Protein AF-A0A9D6F8H1-F1 (afdb_monomer_lite)

pLDDT: mean 93.44, std 6.45, range [68.38, 98.56]

Foldseek 3Di:
DPPDDQKDKDWDWPDWDFDDDPDPWTKIKIWIWIWMDGNNFTKIKIKIKIWTQDPVRD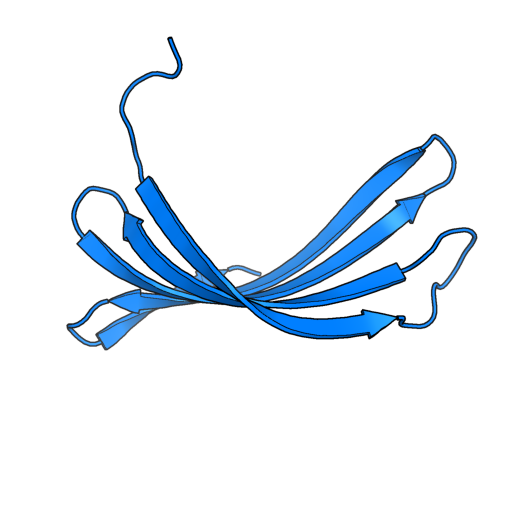IDMDMKIWIAGPVGDIDIDD

Secondary structure (DSSP, 8-state):
---S--EEEEEEEEEEEEE--SSSS-EEEEEEEEEEEETTEEEEEEEEEEEEEPTTSPEEEEEEEEEEETTS-EEEE-

Structure (mmCIF, N/CA/C/O backbone):
data_AF-A0A9D6F8H1-F1
#
_entry.id   AF-A0A9D6F8H1-F1
#
loop_
_atom_site.group_PDB
_atom_site.id
_atom_site.type_symbol
_atom_site.label_atom_id
_atom_site.label_alt_id
_atom_site.label_comp_id
_atom_site.label_asym_id
_atom_site.label_entity_id
_atom_site.label_seq_id
_atom_site.pdbx_PDB_ins_code
_atom_site.Cartn_x
_atom_site.Cartn_y
_atom_site.Cartn_z
_atom_site.occupancy
_atom_site.B_iso_or_equiv
_atom_site.auth_seq_id
_atom_site.auth_comp_id
_atom_site.auth_asym_id
_atom_site.auth_atom_id
_atom_site.pdbx_PDB_model_num
ATOM 1 N N . MET A 1 1 ? -13.091 19.508 -5.768 1.00 79.12 1 MET A N 1
ATOM 2 C CA . MET A 1 1 ? -13.303 18.864 -4.451 1.00 79.12 1 MET A CA 1
ATOM 3 C C . MET A 1 1 ? -13.373 17.360 -4.693 1.00 79.12 1 MET A C 1
ATOM 5 O O . MET A 1 1 ? -14.015 16.988 -5.664 1.00 79.12 1 MET A O 1
ATOM 9 N N . LEU A 1 2 ? -12.670 16.526 -3.915 1.00 88.12 2 LEU A N 1
ATOM 10 C CA . LEU A 1 2 ? -12.481 15.086 -4.200 1.00 88.12 2 LEU A CA 1
ATOM 11 C C . LEU A 1 2 ? -13.646 14.172 -3.747 1.00 88.12 2 LEU A C 1
ATOM 13 O O . LEU A 1 2 ? -13.550 12.963 -3.908 1.00 88.12 2 LEU A O 1
ATOM 17 N N . GLY A 1 3 ? -14.742 14.733 -3.222 1.00 94.44 3 GLY A N 1
ATOM 18 C CA . GLY A 1 3 ? -15.882 13.967 -2.697 1.00 94.44 3 GLY A CA 1
ATOM 19 C C . GLY A 1 3 ? -15.754 13.628 -1.207 1.00 94.44 3 GLY A C 1
ATOM 20 O O . GLY A 1 3 ? -15.014 14.295 -0.483 1.00 94.44 3 GLY A O 1
ATOM 21 N N . GLU A 1 4 ? -16.516 12.629 -0.758 1.00 94.50 4 GLU A N 1
ATOM 22 C CA . GLU A 1 4 ? -16.453 12.076 0.601 1.00 94.50 4 GLU A CA 1
ATOM 23 C C . GLU A 1 4 ? -15.16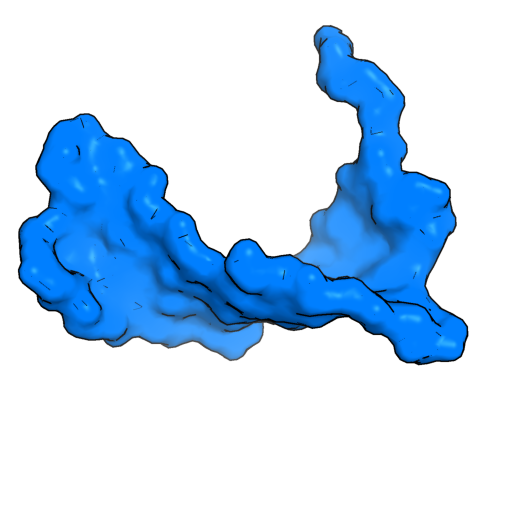9 11.254 0.798 1.00 94.50 4 GLU A C 1
ATOM 25 O O . GLU A 1 4 ? -14.767 10.487 -0.079 1.00 94.50 4 GLU A O 1
ATOM 30 N N . LEU A 1 5 ? -14.519 11.407 1.955 1.00 93.50 5 LEU A N 1
ATOM 31 C CA . LEU A 1 5 ? -13.322 10.641 2.291 1.00 93.50 5 LEU A CA 1
ATOM 32 C C . LEU A 1 5 ? -13.703 9.198 2.641 1.00 93.50 5 LEU A C 1
ATOM 34 O O . LEU A 1 5 ? -14.190 8.927 3.736 1.00 93.50 5 LEU A O 1
ATOM 38 N N . LEU A 1 6 ? -13.424 8.267 1.729 1.00 94.88 6 LEU A N 1
ATOM 39 C CA . LEU A 1 6 ? -13.654 6.841 1.971 1.00 94.88 6 LEU A CA 1
ATOM 40 C C . LEU A 1 6 ? -12.595 6.218 2.879 1.00 94.88 6 LEU A C 1
ATOM 42 O O . LEU A 1 6 ? -12.890 5.254 3.575 1.00 94.88 6 LEU A O 1
ATOM 46 N N . GLY A 1 7 ? -11.375 6.744 2.899 1.00 94.69 7 GLY A N 1
ATOM 47 C CA . GLY A 1 7 ? -10.347 6.237 3.791 1.00 94.69 7 GLY A CA 1
ATOM 48 C C . GLY A 1 7 ? -9.044 7.009 3.727 1.00 94.69 7 GLY A C 1
ATOM 49 O O . GLY A 1 7 ? -8.753 7.708 2.758 1.00 94.69 7 GLY A O 1
ATOM 50 N N . GLU A 1 8 ? -8.268 6.861 4.790 1.00 95.94 8 GLU A N 1
ATOM 51 C CA . GLU A 1 8 ? -6.919 7.390 4.923 1.00 95.94 8 GLU A CA 1
ATOM 52 C C . GLU A 1 8 ? -6.064 6.393 5.700 1.00 95.94 8 GLU A C 1
ATOM 54 O O . GLU A 1 8 ? -6.547 5.704 6.603 1.00 95.94 8 GLU A O 1
ATOM 59 N N . GLU A 1 9 ? -4.781 6.330 5.367 1.00 97.12 9 GLU A N 1
ATOM 60 C CA . GLU A 1 9 ? -3.835 5.457 6.043 1.00 97.12 9 GLU A CA 1
ATOM 61 C C . GLU A 1 9 ? -2.466 6.117 6.180 1.00 97.12 9 GLU A C 1
ATOM 63 O O . GLU A 1 9 ? -2.058 6.975 5.393 1.00 97.12 9 GLU A O 1
ATOM 68 N N . LYS A 1 10 ? -1.736 5.697 7.209 1.00 98.38 10 LYS A N 1
ATOM 69 C CA . LYS A 1 10 ? -0.348 6.081 7.434 1.00 98.38 10 LYS A CA 1
ATOM 70 C C . LYS A 1 10 ? 0.452 4.840 7.777 1.00 98.38 10 LYS A C 1
ATOM 72 O O . LYS A 1 10 ? 0.017 3.993 8.554 1.00 98.38 10 LYS A O 1
ATOM 77 N N . GLY A 1 11 ? 1.651 4.746 7.225 1.00 97.44 11 GLY A N 1
ATOM 78 C CA . GLY A 1 11 ? 2.493 3.582 7.431 1.00 97.44 11 GLY A CA 1
ATOM 79 C C . GLY A 1 11 ? 3.943 3.821 7.084 1.00 97.44 11 GLY A C 1
ATOM 80 O O . GLY A 1 11 ? 4.419 4.955 7.018 1.00 97.44 11 GLY A O 1
ATOM 81 N N . LYS A 1 12 ? 4.647 2.715 6.879 1.00 98.31 12 LYS A N 1
ATOM 82 C CA . LYS A 1 12 ? 6.049 2.699 6.479 1.00 98.31 12 LYS A CA 1
ATOM 83 C C . LYS A 1 12 ? 6.293 1.605 5.458 1.00 98.31 12 LYS A C 1
ATOM 85 O O . LYS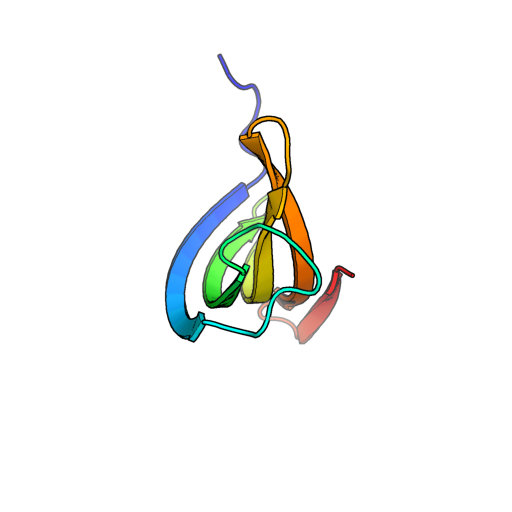 A 1 12 ? 5.654 0.554 5.488 1.00 98.31 12 LYS A O 1
ATOM 90 N N . VAL A 1 13 ? 7.290 1.828 4.616 1.00 98.25 13 VAL A N 1
ATOM 91 C CA . VAL A 1 13 ? 7.866 0.761 3.806 1.00 98.25 13 VAL A CA 1
ATOM 92 C C . VAL A 1 13 ? 8.807 -0.054 4.693 1.00 98.25 13 VAL A C 1
ATOM 94 O O . VAL A 1 13 ? 9.691 0.499 5.346 1.00 98.25 13 VAL A O 1
ATOM 97 N N . THR A 1 14 ? 8.587 -1.362 4.760 1.00 98.38 14 THR A N 1
ATOM 98 C CA . THR A 1 14 ? 9.362 -2.310 5.572 1.00 98.38 14 THR A CA 1
ATOM 99 C C . THR A 1 14 ? 10.444 -3.018 4.762 1.00 98.38 14 THR A C 1
ATOM 101 O O . THR A 1 14 ? 11.403 -3.520 5.342 1.00 98.38 14 THR A O 1
ATOM 104 N N . MET A 1 15 ? 10.328 -3.029 3.432 1.00 98.06 15 MET A N 1
ATOM 105 C CA . MET A 1 15 ? 11.296 -3.646 2.529 1.00 98.06 15 MET A CA 1
ATOM 106 C C . MET A 1 15 ? 11.378 -2.878 1.210 1.00 98.06 15 MET A C 1
ATOM 108 O O . MET A 1 15 ? 10.356 -2.451 0.682 1.00 98.06 15 MET A O 1
ATOM 112 N N . HIS A 1 16 ? 12.594 -2.743 0.682 1.00 97.44 16 HIS A N 1
ATOM 113 C CA . HIS A 1 16 ? 12.857 -2.312 -0.688 1.00 97.44 16 HIS A CA 1
ATOM 114 C C . HIS A 1 16 ? 13.794 -3.309 -1.357 1.00 97.44 16 HIS A C 1
ATOM 116 O O . HIS A 1 16 ? 14.840 -3.657 -0.803 1.00 97.44 16 HIS A O 1
ATOM 122 N N . ARG A 1 17 ? 13.455 -3.725 -2.576 1.00 95.94 17 ARG A N 1
ATOM 123 C CA . ARG A 1 17 ? 14.285 -4.629 -3.364 1.00 95.94 17 ARG A CA 1
ATOM 124 C C . ARG A 1 17 ? 14.235 -4.274 -4.840 1.00 95.94 17 ARG A C 1
ATOM 126 O O . ARG A 1 17 ? 13.170 -4.155 -5.436 1.00 95.94 17 ARG A O 1
ATOM 133 N N . VAL A 1 18 ? 15.406 -4.182 -5.462 1.00 94.31 18 VAL A N 1
ATOM 134 C CA . VAL A 1 18 ? 15.514 -4.201 -6.924 1.00 94.31 18 VAL A CA 1
ATOM 135 C C . VAL A 1 18 ? 15.458 -5.656 -7.376 1.00 94.31 18 VAL A C 1
ATOM 137 O O . VAL A 1 18 ? 16.259 -6.481 -6.936 1.00 94.31 18 VAL A O 1
ATOM 140 N N . ILE A 1 19 ? 14.505 -5.984 -8.244 1.00 92.00 19 ILE A N 1
ATOM 141 C CA . ILE A 1 19 ? 14.319 -7.340 -8.769 1.00 92.00 19 ILE A CA 1
ATOM 142 C C . ILE A 1 19 ? 14.528 -7.365 -10.280 1.00 92.00 19 ILE A C 1
ATOM 144 O O . ILE A 1 19 ? 14.392 -6.357 -10.974 1.00 92.00 19 ILE A O 1
ATOM 148 N N . ARG A 1 20 ? 14.885 -8.536 -10.814 1.00 87.69 20 ARG A N 1
ATOM 149 C CA . ARG A 1 20 ? 15.167 -8.681 -12.244 1.00 87.69 20 ARG A CA 1
ATOM 150 C C . ARG A 1 20 ? 13.918 -8.354 -13.070 1.00 87.69 20 ARG A C 1
ATOM 152 O O . ARG A 1 20 ? 12.867 -8.973 -12.903 1.00 87.69 20 ARG A O 1
ATOM 159 N N . SER A 1 21 ? 14.056 -7.409 -13.995 1.00 84.50 21 SER A N 1
ATOM 160 C CA . SER A 1 21 ? 13.040 -7.118 -15.006 1.00 84.50 21 SER A CA 1
ATOM 161 C C . SER A 1 21 ? 13.147 -8.108 -16.172 1.00 84.50 21 SER A C 1
ATOM 163 O O . SER A 1 21 ? 14.247 -8.504 -16.559 1.00 84.50 21 SER A O 1
ATOM 165 N N . ARG A 1 22 ? 12.005 -8.516 -16.745 1.00 76.19 22 ARG A N 1
ATOM 166 C CA . ARG A 1 22 ? 11.946 -9.350 -17.965 1.00 76.19 22 ARG A CA 1
ATOM 167 C C . ARG A 1 22 ? 12.109 -8.530 -19.260 1.00 76.19 22 ARG A C 1
ATOM 169 O O . ARG A 1 22 ? 12.002 -9.092 -20.342 1.00 76.19 22 ARG A O 1
ATOM 176 N N . GLY A 1 23 ? 12.357 -7.221 -19.165 1.00 74.06 23 GLY A N 1
ATOM 177 C CA . GLY A 1 23 ? 12.506 -6.322 -20.312 1.00 74.06 23 GLY A CA 1
ATOM 178 C C . GLY A 1 23 ? 13.281 -5.048 -19.967 1.00 74.06 23 GLY A C 1
ATOM 179 O O . GLY A 1 23 ? 14.027 -5.010 -18.989 1.00 74.06 23 GLY A O 1
ATOM 180 N N . ARG A 1 24 ? 13.100 -3.989 -20.765 1.00 68.38 24 ARG A N 1
ATOM 181 C CA . ARG A 1 24 ? 13.681 -2.666 -20.484 1.00 68.38 24 ARG A CA 1
ATOM 182 C C . ARG A 1 24 ? 12.861 -1.975 -19.390 1.00 68.38 24 ARG A C 1
ATOM 184 O O . ARG A 1 24 ? 11.685 -1.710 -19.609 1.00 68.38 24 ARG A O 1
ATOM 191 N N . GLY A 1 25 ? 13.472 -1.730 -18.230 1.00 75.50 25 GLY A N 1
ATOM 192 C CA . GLY A 1 25 ? 12.854 -1.006 -17.115 1.00 75.50 25 GLY A CA 1
ATOM 193 C C . GLY A 1 25 ? 13.398 -1.423 -15.749 1.00 75.50 25 GLY A C 1
ATOM 194 O O . GLY A 1 25 ? 13.699 -2.598 -15.531 1.00 75.50 25 GLY A O 1
ATOM 195 N N . HIS A 1 26 ? 13.502 -0.472 -14.823 1.00 82.75 26 HIS A N 1
ATOM 196 C CA . HIS A 1 26 ? 13.820 -0.752 -13.423 1.00 82.75 26 HIS A CA 1
ATOM 197 C C . HIS A 1 26 ? 12.590 -1.366 -12.755 1.00 82.75 26 HIS A C 1
ATOM 199 O O . HIS A 1 26 ? 11.530 -0.741 -12.745 1.00 82.75 26 HIS A O 1
ATOM 205 N N . LYS A 1 27 ? 12.719 -2.599 -12.248 1.00 92.69 27 LYS A N 1
ATOM 206 C CA . LYS A 1 27 ? 11.663 -3.258 -11.479 1.00 92.69 27 LYS A CA 1
ATOM 207 C C . LYS A 1 27 ? 11.996 -3.167 -9.993 1.00 92.69 27 LYS A C 1
ATOM 209 O O . LYS A 1 27 ? 13.034 -3.673 -9.563 1.00 92.69 27 LYS A O 1
ATOM 214 N N . ILE A 1 28 ? 11.126 -2.516 -9.234 1.00 95.00 28 ILE A N 1
ATOM 215 C CA . ILE A 1 28 ? 11.279 -2.317 -7.792 1.00 95.00 28 ILE A CA 1
ATOM 216 C C . ILE A 1 28 ? 10.129 -3.034 -7.102 1.00 95.00 28 ILE A C 1
ATOM 218 O O . ILE A 1 28 ? 8.990 -2.945 -7.545 1.00 95.00 28 ILE A O 1
ATOM 222 N N . GLU A 1 29 ? 10.447 -3.754 -6.040 1.00 97.31 29 GLU A N 1
ATOM 223 C CA . GLU A 1 29 ? 9.511 -4.391 -5.126 1.00 97.31 29 GLU A CA 1
ATOM 224 C C . GLU A 1 29 ? 9.617 -3.702 -3.769 1.00 97.31 29 GLU A C 1
ATOM 226 O O . GLU A 1 29 ? 10.720 -3.414 -3.292 1.00 97.31 29 GLU A O 1
ATOM 231 N N . ILE A 1 30 ? 8.465 -3.428 -3.168 1.00 98.19 30 ILE A N 1
ATOM 232 C CA . ILE A 1 30 ? 8.358 -2.914 -1.812 1.00 98.19 30 ILE A CA 1
ATOM 233 C C . ILE A 1 30 ? 7.369 -3.754 -1.017 1.00 98.19 30 ILE A C 1
ATOM 235 O O . ILE A 1 30 ? 6.375 -4.233 -1.563 1.00 98.19 30 ILE A O 1
ATOM 239 N N . THR A 1 31 ? 7.610 -3.862 0.283 1.00 98.56 31 THR A N 1
ATOM 240 C CA . THR A 1 31 ? 6.585 -4.275 1.246 1.00 98.56 31 THR A CA 1
ATOM 241 C C . THR A 1 31 ? 6.302 -3.103 2.158 1.00 98.56 31 THR A C 1
ATOM 243 O O . THR A 1 31 ? 7.237 -2.456 2.628 1.00 98.56 31 THR A O 1
ATOM 246 N N . PHE A 1 32 ? 5.035 -2.821 2.417 1.00 98.56 32 PHE A N 1
ATOM 247 C CA . PHE A 1 32 ? 4.619 -1.770 3.333 1.00 98.56 32 PHE A CA 1
ATOM 248 C C . PHE A 1 32 ? 3.736 -2.334 4.434 1.00 98.56 32 PHE A C 1
ATOM 250 O O . PHE A 1 32 ? 3.156 -3.406 4.300 1.00 98.56 32 PHE A O 1
ATOM 257 N N . GLN A 1 33 ? 3.652 -1.588 5.527 1.00 98.56 33 GLN A N 1
ATOM 258 C CA . GLN A 1 33 ? 2.696 -1.830 6.591 1.00 98.56 33 GLN A CA 1
ATOM 259 C C . GLN A 1 33 ? 2.086 -0.494 7.000 1.00 98.56 33 GLN A C 1
ATOM 261 O O . GLN A 1 33 ? 2.820 0.450 7.321 1.00 98.56 33 GLN A O 1
ATOM 266 N N . THR A 1 34 ? 0.763 -0.422 7.004 1.00 98.56 34 THR A N 1
ATOM 267 C CA . THR A 1 34 ? -0.005 0.788 7.297 1.00 98.56 34 THR A CA 1
ATOM 268 C C . THR A 1 34 ? -1.095 0.505 8.325 1.00 98.56 34 THR A C 1
ATOM 270 O O . THR A 1 34 ? -1.441 -0.636 8.643 1.00 98.56 34 THR A O 1
ATOM 273 N N . THR A 1 35 ? -1.601 1.587 8.902 1.00 98.44 35 THR A N 1
ATOM 274 C CA . THR A 1 35 ? -2.801 1.608 9.732 1.00 98.44 35 THR A CA 1
ATOM 275 C C . THR A 1 35 ? -3.643 2.797 9.317 1.00 98.44 35 THR A C 1
ATOM 277 O O . THR A 1 35 ? -3.090 3.862 9.025 1.00 98.44 35 THR A O 1
ATOM 280 N N . GLY A 1 36 ? -4.958 2.649 9.339 1.00 97.81 36 GLY A N 1
ATOM 281 C CA . GLY A 1 36 ? -5.842 3.692 8.849 1.00 97.81 36 GLY A CA 1
ATOM 282 C C . GLY A 1 36 ? -7.296 3.455 9.194 1.00 97.81 36 GLY A C 1
ATOM 283 O O . GLY A 1 36 ? -7.637 2.548 9.958 1.00 97.81 36 GLY A O 1
ATOM 284 N N . LYS A 1 37 ? -8.149 4.277 8.588 1.00 97.25 37 LYS A N 1
ATOM 285 C CA . LYS A 1 37 ? -9.597 4.096 8.597 1.00 97.25 37 LYS A CA 1
ATOM 286 C C . LYS A 1 37 ? -10.0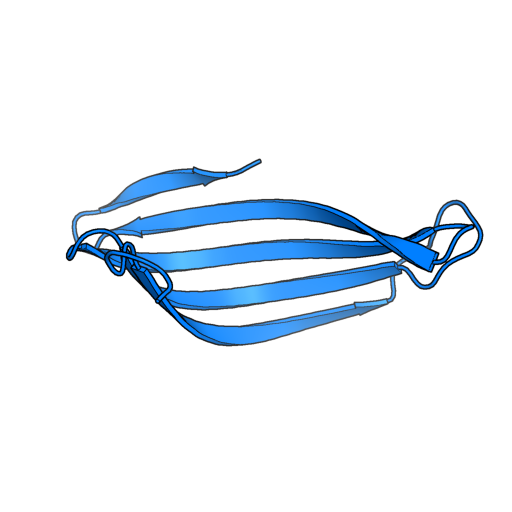96 3.913 7.177 1.00 97.25 37 LYS A C 1
ATOM 288 O O . LYS A 1 37 ? -9.716 4.673 6.294 1.00 97.25 37 LYS A O 1
ATOM 293 N N . LEU A 1 38 ? -10.974 2.936 6.984 1.00 95.12 38 LEU A N 1
ATOM 294 C CA . LEU A 1 38 ? -11.713 2.725 5.743 1.00 95.12 38 LEU A CA 1
ATOM 295 C C . LEU A 1 38 ? -13.203 2.723 6.085 1.00 95.12 38 LEU A C 1
ATOM 297 O O . LEU A 1 38 ? -13.650 1.947 6.926 1.00 95.12 38 LEU A O 1
ATOM 301 N N . THR A 1 39 ? -13.965 3.647 5.509 1.00 94.69 39 THR A N 1
ATOM 302 C CA . THR A 1 39 ? -15.390 3.879 5.804 1.00 94.69 39 THR A CA 1
ATOM 303 C C . THR A 1 39 ? -15.682 4.005 7.309 1.00 94.69 39 THR A C 1
ATOM 305 O O . THR A 1 39 ? -16.688 3.520 7.812 1.00 94.69 39 THR A O 1
ATOM 308 N N . GLY A 1 40 ? -14.757 4.623 8.055 1.00 95.12 40 GLY A N 1
ATOM 309 C CA . GLY A 1 40 ? -14.834 4.792 9.513 1.00 95.12 40 GLY A CA 1
ATOM 310 C C . GLY A 1 40 ? -14.290 3.628 10.356 1.00 95.12 40 GLY A C 1
ATOM 311 O O . GLY A 1 40 ? -14.101 3.814 11.559 1.00 95.12 40 GLY A O 1
ATOM 312 N N . ILE A 1 41 ? -13.976 2.477 9.750 1.00 96.06 41 ILE A N 1
ATOM 313 C CA . ILE A 1 41 ? -13.492 1.266 10.432 1.00 96.06 41 ILE A CA 1
ATOM 314 C C . ILE A 1 41 ? -11.961 1.276 10.510 1.00 96.06 41 ILE A C 1
ATOM 316 O O . ILE A 1 41 ? -11.279 1.408 9.490 1.00 96.06 41 ILE A O 1
ATOM 320 N N . ASP A 1 42 ? -11.423 1.123 11.724 1.00 97.81 42 ASP A N 1
ATOM 321 C CA . ASP A 1 42 ? -9.981 0.986 11.956 1.00 97.81 42 ASP A CA 1
ATOM 322 C C . ASP A 1 42 ? -9.454 -0.318 11.342 1.00 97.81 42 ASP A C 1
ATOM 324 O O . ASP A 1 42 ? -9.958 -1.405 11.640 1.00 97.81 42 ASP A O 1
ATOM 328 N N . HIS A 1 43 ? -8.376 -0.224 10.567 1.00 97.88 43 HIS A N 1
ATOM 329 C CA . HIS A 1 43 ? -7.715 -1.386 9.982 1.00 97.88 43 HIS A CA 1
ATOM 330 C C . HIS A 1 43 ? -6.187 -1.280 10.023 1.00 97.88 43 HIS A C 1
ATOM 332 O O . HIS A 1 43 ? -5.601 -0.211 10.231 1.00 97.88 43 HIS A O 1
ATOM 338 N N . LYS A 1 44 ? -5.538 -2.424 9.806 1.00 98.19 44 LYS A N 1
ATOM 339 C CA . LYS A 1 44 ? -4.127 -2.535 9.423 1.00 98.19 44 LYS A CA 1
ATOM 340 C C . LYS A 1 44 ? -4.054 -3.128 8.024 1.00 98.19 44 LYS A C 1
ATOM 342 O O . LYS A 1 44 ? -4.830 -4.034 7.735 1.00 98.19 44 LYS A O 1
ATOM 347 N N . ASP A 1 45 ? -3.117 -2.668 7.209 1.00 98.19 45 ASP A N 1
ATOM 348 C CA . ASP A 1 45 ? -2.806 -3.277 5.915 1.00 98.19 45 ASP A CA 1
ATOM 349 C C . ASP A 1 45 ? -1.323 -3.654 5.864 1.00 98.19 45 ASP A C 1
ATOM 351 O O . ASP A 1 45 ? -0.448 -2.988 6.436 1.00 98.19 45 ASP A O 1
ATOM 355 N N . ILE A 1 46 ? -1.047 -4.775 5.214 1.00 98.31 46 ILE A N 1
ATOM 356 C CA . ILE A 1 46 ? 0.293 -5.204 4.846 1.00 98.31 46 ILE A CA 1
ATOM 357 C C . ILE A 1 46 ? 0.236 -5.749 3.427 1.00 98.31 46 ILE A C 1
ATOM 359 O O . ILE A 1 46 ? -0.505 -6.685 3.122 1.00 98.31 46 ILE A O 1
ATOM 363 N N . GLY A 1 47 ? 1.062 -5.168 2.565 1.00 98.31 47 GLY A N 1
ATOM 364 C CA . GLY A 1 47 ? 1.076 -5.488 1.149 1.00 98.31 47 GLY A CA 1
ATOM 365 C C . GLY A 1 47 ? 2.478 -5.523 0.580 1.00 98.31 47 GLY A C 1
ATOM 366 O O . GLY A 1 47 ? 3.361 -4.773 1.002 1.00 98.31 47 GLY A O 1
ATOM 367 N N . THR A 1 48 ? 2.667 -6.378 -0.418 1.00 98.31 48 THR A N 1
ATOM 368 C CA . THR A 1 48 ? 3.839 -6.357 -1.291 1.00 98.31 48 THR A CA 1
ATOM 369 C C . THR A 1 48 ? 3.397 -5.928 -2.676 1.00 98.31 48 THR A C 1
ATOM 371 O O . THR A 1 48 ? 2.498 -6.522 -3.267 1.00 98.31 48 THR A O 1
ATOM 374 N N . TYR A 1 49 ? 4.054 -4.905 -3.204 1.00 97.06 49 TYR A N 1
ATOM 375 C CA . TYR A 1 49 ? 3.795 -4.349 -4.523 1.00 97.06 49 TYR A CA 1
ATOM 376 C C . TYR A 1 49 ? 5.101 -4.264 -5.297 1.00 97.06 49 TYR A C 1
ATOM 378 O O . TYR A 1 49 ? 6.133 -3.864 -4.755 1.00 97.06 49 TYR A O 1
ATOM 386 N N . TYR A 1 50 ? 5.055 -4.599 -6.583 1.00 95.56 50 TYR A N 1
ATOM 387 C CA . TYR A 1 50 ? 6.138 -4.282 -7.496 1.00 95.56 50 TYR A CA 1
ATOM 388 C C . TYR A 1 50 ? 5.676 -3.325 -8.583 1.00 95.56 50 TYR A C 1
ATOM 390 O O . TYR A 1 50 ? 4.551 -3.410 -9.073 1.00 95.56 50 TYR A O 1
ATOM 398 N N . SER A 1 51 ? 6.600 -2.491 -9.046 1.00 93.88 51 SER A N 1
ATOM 399 C CA . SER A 1 51 ? 6.412 -1.644 -10.216 1.00 93.88 51 SER A CA 1
ATOM 400 C C . SER A 1 51 ? 7.549 -1.798 -11.216 1.00 93.88 51 SER A C 1
ATOM 402 O O . SER A 1 51 ? 8.676 -2.146 -10.862 1.00 93.88 51 SER A O 1
ATOM 404 N N . VAL A 1 52 ? 7.245 -1.571 -12.492 1.00 93.31 52 VAL A N 1
ATOM 405 C CA . VAL A 1 52 ? 8.215 -1.491 -13.583 1.00 93.31 52 VAL A CA 1
ATOM 406 C C . VAL A 1 52 ? 7.792 -0.409 -14.568 1.00 93.31 52 VAL A C 1
ATOM 408 O O . VAL A 1 52 ? 6.643 -0.369 -15.010 1.00 93.31 52 VAL A O 1
ATOM 411 N N . ILE A 1 53 ? 8.734 0.455 -14.939 1.00 88.31 53 ILE A N 1
ATOM 412 C CA . ILE A 1 53 ? 8.541 1.407 -16.038 1.00 88.31 53 ILE A CA 1
ATOM 413 C C . ILE A 1 53 ? 8.684 0.640 -17.353 1.00 88.31 53 ILE A C 1
ATOM 415 O O . ILE A 1 53 ? 9.720 0.020 -17.596 1.00 88.31 53 ILE A O 1
ATOM 419 N N . ARG A 1 54 ? 7.644 0.656 -18.189 1.00 85.62 54 ARG A N 1
ATOM 420 C CA . ARG A 1 54 ? 7.622 -0.022 -19.495 1.00 85.62 54 ARG A CA 1
ATOM 421 C C . ARG A 1 54 ? 7.974 0.948 -20.639 1.00 85.62 54 ARG A C 1
ATOM 423 O O . ARG A 1 54 ? 7.943 2.165 -20.438 1.00 85.62 54 ARG A O 1
ATOM 430 N N . PRO A 1 55 ? 8.316 0.449 -21.847 1.00 85.44 55 PRO A N 1
ATOM 431 C CA . PRO A 1 55 ? 8.492 1.304 -23.023 1.00 85.44 55 PRO A CA 1
ATOM 432 C C . PRO A 1 55 ? 7.283 2.226 -23.220 1.00 85.44 55 PRO A C 1
ATOM 434 O O . PRO A 1 55 ? 6.152 1.762 -23.150 1.00 85.44 55 PRO A O 1
ATOM 437 N N . GLY A 1 56 ? 7.513 3.523 -23.432 1.00 84.69 56 GLY A N 1
ATOM 438 C CA . GLY A 1 56 ? 6.448 4.537 -23.447 1.00 84.69 56 GLY A CA 1
ATOM 439 C C . GLY A 1 56 ? 6.241 5.264 -22.113 1.00 84.69 56 GLY A C 1
ATOM 440 O O . GLY A 1 56 ? 5.414 6.162 -22.040 1.00 84.69 56 GLY A O 1
ATOM 441 N N . GLY A 1 57 ? 7.001 4.917 -21.067 1.00 85.81 57 GLY A N 1
ATOM 442 C CA . GLY A 1 57 ? 7.081 5.694 -19.823 1.00 85.81 57 GLY A CA 1
ATOM 443 C C . GLY A 1 57 ? 5.974 5.416 -18.806 1.00 85.81 57 GLY A C 1
ATOM 444 O O . GLY A 1 57 ? 5.983 6.000 -17.727 1.00 85.81 57 GLY A O 1
ATOM 445 N N . PHE A 1 58 ? 5.044 4.508 -19.105 1.00 87.19 58 PHE A N 1
ATOM 446 C CA . PHE A 1 58 ? 3.977 4.152 -18.176 1.00 87.19 58 PHE A CA 1
ATOM 447 C C . PHE A 1 58 ? 4.464 3.191 -17.083 1.00 87.19 58 PHE A C 1
ATOM 449 O O . PHE A 1 58 ? 5.279 2.289 -17.324 1.00 87.19 58 PHE A O 1
ATOM 456 N N . LEU A 1 59 ? 3.935 3.382 -15.873 1.00 89.88 59 LEU A N 1
ATOM 457 C CA . LEU A 1 59 ? 4.187 2.517 -14.728 1.00 89.88 59 LEU A CA 1
ATOM 458 C C . LEU A 1 59 ? 3.212 1.339 -14.763 1.00 89.88 59 LEU A C 1
ATOM 460 O O . LEU A 1 59 ? 1.999 1.526 -14.728 1.00 89.88 59 LEU A O 1
ATOM 464 N N . PHE A 1 60 ? 3.739 0.122 -14.823 1.00 91.12 60 PHE A N 1
ATOM 465 C CA . PHE A 1 60 ? 2.959 -1.085 -14.577 1.00 91.12 60 PHE A CA 1
ATOM 466 C C . PHE A 1 60 ? 3.286 -1.618 -13.192 1.00 91.12 60 PHE A C 1
ATOM 468 O O . PHE A 1 60 ? 4.464 -1.706 -12.843 1.00 91.12 60 PHE A O 1
ATOM 475 N N . GLY A 1 61 ? 2.277 -2.057 -12.450 1.00 92.50 61 GLY A N 1
ATOM 476 C CA . GLY A 1 61 ? 2.494 -2.708 -11.173 1.00 92.50 61 GLY A CA 1
ATOM 477 C C . GLY A 1 61 ? 1.444 -3.752 -10.851 1.00 92.50 61 GLY A C 1
ATOM 478 O O . GLY A 1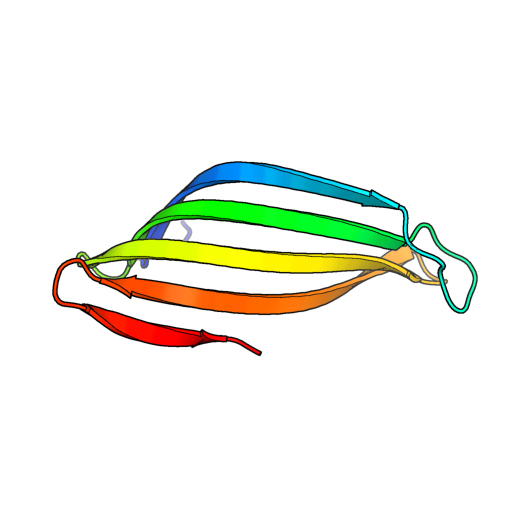 61 ? 0.368 -3.782 -11.442 1.00 92.50 61 GLY A O 1
ATOM 479 N N . GLN A 1 62 ? 1.812 -4.630 -9.931 1.00 95.12 62 GLN A N 1
ATOM 480 C CA . GLN A 1 62 ? 0.935 -5.616 -9.317 1.00 95.12 62 GLN A CA 1
ATOM 481 C C . GLN A 1 62 ? 1.313 -5.706 -7.851 1.00 95.12 62 GLN A C 1
ATOM 483 O O . GLN A 1 62 ? 2.483 -5.538 -7.494 1.00 95.12 62 GLN A O 1
ATOM 488 N N . GLY A 1 63 ? 0.337 -6.006 -7.013 1.00 96.06 63 GLY A N 1
ATOM 489 C CA . GLY A 1 63 ? 0.594 -6.276 -5.619 1.00 96.06 63 GLY A CA 1
ATOM 490 C C . GLY A 1 63 ? -0.433 -7.229 -5.057 1.00 96.06 63 GLY A C 1
ATOM 491 O O . GLY A 1 63 ? -1.445 -7.508 -5.687 1.00 96.06 63 GLY A O 1
ATOM 492 N N . GLN A 1 64 ? -0.130 -7.709 -3.866 1.00 98.12 64 GLN A N 1
ATOM 493 C CA . GLN A 1 64 ? -1.042 -8.487 -3.055 1.00 98.12 64 GLN A CA 1
ATOM 494 C C . GLN A 1 64 ? -0.887 -8.063 -1.602 1.00 98.12 64 GLN A C 1
ATOM 496 O O . GLN A 1 64 ? 0.212 -7.686 -1.175 1.00 98.12 64 GLN A O 1
ATOM 501 N N . GLY A 1 65 ? -1.955 -8.191 -0.834 1.00 97.94 65 GLY A N 1
ATOM 502 C CA . GLY A 1 65 ? -1.912 -7.890 0.584 1.00 97.94 65 GLY A CA 1
ATOM 503 C C . GLY A 1 65 ? -3.185 -8.266 1.307 1.00 97.94 65 GLY A C 1
ATOM 504 O O . GLY A 1 65 ? -4.079 -8.915 0.755 1.00 97.94 65 GLY A O 1
ATOM 505 N N . ILE A 1 66 ? -3.218 -7.890 2.578 1.00 98.06 66 ILE A N 1
ATOM 506 C CA . ILE A 1 66 ? -4.306 -8.203 3.491 1.00 98.06 66 ILE A CA 1
ATOM 507 C C . ILE A 1 66 ? -4.621 -6.993 4.355 1.00 98.06 66 ILE A C 1
ATOM 509 O O . ILE A 1 66 ? -3.750 -6.455 5.038 1.00 98.06 66 ILE A O 1
ATOM 513 N N . ILE A 1 67 ? -5.898 -6.635 4.376 1.00 97.75 67 ILE A N 1
ATOM 514 C CA . ILE A 1 67 ? -6.446 -5.648 5.299 1.00 97.75 67 ILE A CA 1
ATOM 515 C C . ILE A 1 67 ? -7.137 -6.407 6.424 1.00 97.75 67 ILE A C 1
ATOM 517 O O . ILE A 1 67 ? -7.908 -7.324 6.150 1.00 97.75 67 ILE A O 1
ATOM 521 N N . MET A 1 68 ? -6.866 -6.034 7.674 1.00 98.25 68 MET A N 1
ATOM 522 C CA . MET A 1 68 ? -7.429 -6.676 8.862 1.00 98.25 68 MET A CA 1
ATOM 523 C C . MET A 1 68 ? -7.999 -5.643 9.839 1.00 98.25 68 MET A C 1
ATOM 525 O O . MET A 1 68 ? -7.321 -4.665 10.172 1.00 98.25 68 MET A O 1
ATOM 529 N N . THR A 1 69 ? -9.224 -5.865 10.321 1.00 97.69 69 THR A N 1
ATOM 530 C CA . THR A 1 69 ? -9.850 -5.046 11.374 1.00 97.69 69 THR A CA 1
ATOM 531 C C . THR A 1 69 ? -9.372 -5.478 12.762 1.00 97.69 69 THR A C 1
ATOM 533 O O . THR A 1 69 ? -8.727 -6.516 12.932 1.00 97.69 69 THR A O 1
ATOM 536 N N . LYS A 1 70 ? -9.672 -4.686 13.799 1.00 94.19 70 LYS A N 1
ATOM 537 C CA . LYS A 1 70 ? -9.350 -5.062 15.192 1.00 94.19 70 LYS A CA 1
ATOM 538 C C . LYS A 1 70 ? -10.080 -6.326 15.654 1.00 94.19 70 LYS A C 1
ATOM 540 O O . LYS A 1 70 ? -9.544 -7.040 16.497 1.00 94.19 70 LYS A O 1
ATOM 545 N N . ASP A 1 71 ? -11.243 -6.601 15.072 1.00 95.38 71 ASP A N 1
ATOM 546 C CA . ASP A 1 71 ? -12.102 -7.736 15.420 1.00 95.38 71 ASP A CA 1
ATOM 547 C C . ASP A 1 71 ? -11.719 -9.022 14.664 1.00 95.38 71 ASP A C 1
ATOM 549 O O . ASP A 1 71 ? -12.332 -10.070 14.851 1.00 95.38 71 ASP A O 1
ATOM 553 N N . GLY A 1 72 ? -10.663 -8.966 13.843 1.00 93.94 72 GLY A N 1
ATOM 554 C CA . GLY A 1 72 ? -10.098 -10.125 13.149 1.00 93.94 72 GLY A CA 1
ATOM 555 C C . GLY A 1 72 ? -10.725 -10.424 11.788 1.00 93.94 72 GLY A C 1
ATOM 556 O O . GLY A 1 72 ? -10.358 -11.419 11.165 1.00 93.94 72 GLY A O 1
ATOM 557 N N . GLU A 1 73 ? -11.625 -9.571 11.295 1.00 97.25 73 GLU A N 1
ATOM 558 C CA . GLU A 1 73 ? -12.095 -9.646 9.911 1.00 97.25 73 GLU A CA 1
ATOM 559 C C . GLU A 1 73 ? -10.942 -9.317 8.967 1.00 97.25 73 GLU A C 1
ATOM 561 O O . GLU A 1 73 ? -10.142 -8.420 9.247 1.00 97.25 73 GLU A O 1
ATOM 566 N N . ALA A 1 74 ? -10.859 -10.028 7.843 1.00 96.19 74 ALA A N 1
ATOM 567 C CA . ALA A 1 74 ? -9.791 -9.826 6.882 1.00 96.19 74 ALA A CA 1
ATOM 568 C C . ALA A 1 74 ? -10.275 -9.924 5.437 1.00 96.19 74 ALA A C 1
ATOM 570 O O . ALA A 1 74 ? -11.108 -10.767 5.102 1.00 96.19 74 ALA A O 1
ATOM 571 N N . ILE A 1 75 ? -9.687 -9.097 4.574 1.00 96.38 75 ILE A N 1
ATOM 572 C CA . ILE A 1 75 ? -9.847 -9.179 3.122 1.00 96.38 75 ILE A CA 1
ATOM 573 C C . ILE A 1 75 ? -8.479 -9.246 2.453 1.00 96.38 75 ILE A C 1
ATOM 575 O O . ILE A 1 75 ? -7.534 -8.586 2.887 1.00 96.38 75 ILE A O 1
ATOM 579 N N . SER A 1 76 ? -8.379 -10.025 1.380 1.00 96.94 76 SER A N 1
ATOM 580 C CA . SER A 1 76 ? -7.196 -10.058 0.521 1.00 96.94 76 SER A CA 1
ATOM 581 C C . SER A 1 76 ? -7.463 -9.306 -0.773 1.00 96.94 76 SER A C 1
ATOM 583 O O . SER A 1 76 ? -8.531 -9.442 -1.368 1.00 96.94 76 SER A O 1
ATOM 585 N N . TRP A 1 77 ? -6.471 -8.547 -1.221 1.00 94.69 77 TRP A N 1
ATOM 586 C CA . TRP A 1 77 ? -6.446 -7.921 -2.538 1.00 94.69 77 TRP A CA 1
ATOM 587 C C . TRP A 1 77 ? -5.333 -8.573 -3.368 1.00 94.69 77 TRP A C 1
ATOM 589 O O . TRP A 1 77 ? -4.249 -8.832 -2.838 1.00 94.69 77 TRP A O 1
ATOM 599 N N . VAL A 1 78 ? -5.632 -8.907 -4.631 1.00 85.44 78 VAL A N 1
ATOM 600 C CA . VAL A 1 78 ? -4.770 -9.658 -5.571 1.00 85.44 78 VAL A CA 1
ATOM 601 C C . VAL A 1 78 ? -4.799 -9.065 -6.973 1.00 85.44 78 VAL A C 1
ATOM 603 O O . VAL A 1 78 ? -5.846 -8.488 -7.343 1.00 85.44 78 VAL A O 1
#

Sequence (78 aa):
MLGELLGEEKGKVTMHRVIRSRGRGHKIEITFQTTGKLTGIDHKDIGTYYSVIRPGGFLFGQGQGIIMTKDGEAISWV

Radius of gyration: 15.17 Å; chains: 1; bounding box: 32×29×39 Å

=== Feature glossary ===
The record interleaves many kinds of information about one protein. Here is each kind framed as the question it answers.

Q: What known structures does this most resemble?
A: Structural nearest neighbors (via Foldseek easy-search vs the PDB). Reported per hit: target PDB id, E-value, and alignment TM-score. A TM-score above ~0.5 is the conventional threshold for 'same fold'.

Q: Where is each backbone atom in 3D?
A: The mmCIF table is the protein's shape written out atom by atom. For each backbone N, Cα, C, and carbonyl O, it records an (x, y, z) coordinate triple in Å plus the residue type, chain letter, and residue number.

Q: What are the backbone torsion angles?
A: The φ/ψ torsion pair specifies the backbone conformation at each residue. φ rotates about the N–Cα bond, ψ about the Cα–C bond. Steric clashes forbid most of the (φ, ψ) plane — the allowed regions (α-helix basin, β-sheet basin, left-handed helix) are the Ramachandran-allowed regions.

Q: Which residues are buried vs exposed?
A: Solvent-accessible surface area (SASA) is the area in Å² traced out by the centre of a 1.4 Å probe sphere (a water molecule) rolled over the protein's van der Waals surface (Shrake–Rupley / Lee–Richards construction). Buried residues have near-zero SASA; fully exposed residues can exceed 200 Å². The total SASA scales roughly with the number of surface residues.

Q: How confident is the AlphaFold model at each residue?
A: pLDDT is the predicted lDDT-Cα score: AlphaFold's confidence that the local environment of each residue (all inter-atomic distances within 15 Å) is correctly placed. It is a per-residue number between 0 and 100, with higher meaning more reliable.

Q: What does the local fold look like, residue by residue?
A: 3Di is Foldseek's structural alphabet. Each residue is assigned one of twenty discrete states based on how its Cα sits relative to its spatial (not sequential) neighbors. Aligning 3Di strings finds structural homologs roughly as well as full 3D superposition, but orders of magnitude faster.

Q: How big and how compact is the whole molecule?
A: Radius of gyration (Rg) is the root-mean-square distance of Cα atoms from their centroid — a single number for overall size and compactness. A globular domain of N residues has Rg ≈ 2.2·N^0.38 Å; an extended or disordered chain has a much larger Rg. The Cα contact count is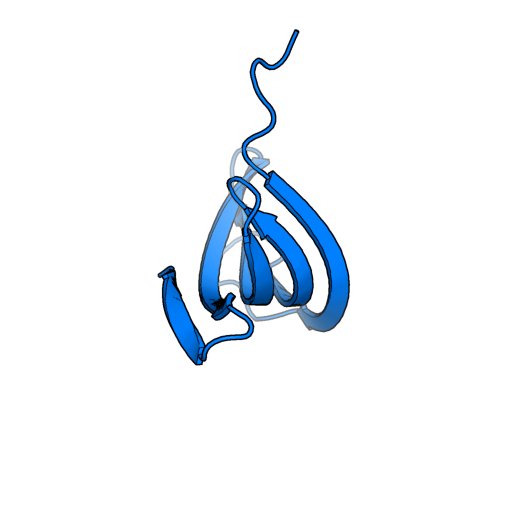 the number of residue pairs whose Cα atoms are within 8 Å and are more than four positions apart in sequence — a standard proxy for tertiary packing density. The bounding box is the smallest axis-aligned box enclosing all Cα atoms.

Q: Which residues are in helices, strands, or loops?
A: DSSP 8-state secondary structure assigns each residue one of H (α-helix), G (3₁₀-helix), I (π-helix), E (extended β-strand), B (isolated β-bridge), T (hydrogen-bonded turn), S (bend), or '-' (coil). The assignment is computed from backbone hydrogen-bond geometry via the Kabsch–Sander algorithm.

Q: How mobile is each atom in the crystal?
A: Crystallographic B-factors measure how much each atom's electron density is smeared out, in Å². They rise in mobile loops and surface residues and fall in the buried interior. In AlphaFold models this column is repurposed to hold pLDDT instead.

Q: What if only a Cα trace is available?
A: P-SEA three-state annotation labels each residue as helix, strand, or coil based purely on the geometry of the Cα trace. It serves as a fallback when the full backbone (and thus DSSP) is unavailable.

Q: What family and function is it annotated with?
A: Database cross-references. InterPro integrates a dozen domain/family signature databases into unified entries with residue-range hits. GO terms attach function/process/location labels with evidence codes. CATH codes position the fold in a four-level structural taxonomy. Organism is the NCBI-taxonomy species name.

Q: Are the domains correctly placed relative to each other?
A: Predicted Aligned Error (PAE) is an AlphaFold confidence matrix: entry (i, j) is the expected error in the position of residue j, in ångströms, when the prediction is superimposed on the true structure at residue i. Low PAE within a block of residues means that block is internally rigid and well-predicted; high PAE between two blocks means their relative placement is uncertain even if each block individually is confident.

Q: What do the diagnostic plots show?
A: Three diagnostic plots accompany the record. The Cα contact map visualizes the tertiary structure as a 2D adjacency matrix (8 Å cutoff, sequence-local contacts suppressed). The Ramachandran plot shows the distribution of backbone (φ, ψ) torsions, with points in the α and β basins reflecting secondary structure content. The PAE plot shows AlphaFold's inter-residue confidence as a color matrix.

Q: What is the amino-acid chain?
A: Primary structure: the covalent order of the twenty standard amino acids along the backbone. Two proteins with the same sequence will (almost always) fold to the same structure; two with 30% identity often share a fold but not the details.

Q: What do the rendered images show?
A: The six renders are orthographic views along the three Cartesian axes in both directions. Representation (cartoon, sticks, or surface) and color scheme (sequence-rainbow or by-chain) vary across proteins so the training set covers all the common visualization conventions.